Protein AF-A0A662FL77-F1 (afdb_monomer_lite)

Structure (mmCIF, N/CA/C/O backbone):
data_AF-A0A662FL77-F1
#
_entry.id   AF-A0A662FL77-F1
#
loop_
_atom_site.group_PDB
_atom_site.id
_atom_site.type_symbol
_atom_site.label_atom_id
_atom_site.label_alt_id
_atom_site.label_comp_id
_atom_site.label_asym_id
_atom_site.label_entity_id
_atom_site.label_seq_id
_atom_site.pdbx_PDB_ins_code
_atom_site.Cartn_x
_atom_site.Cartn_y
_atom_site.Cartn_z
_atom_site.occupancy
_atom_site.B_iso_or_equiv
_atom_site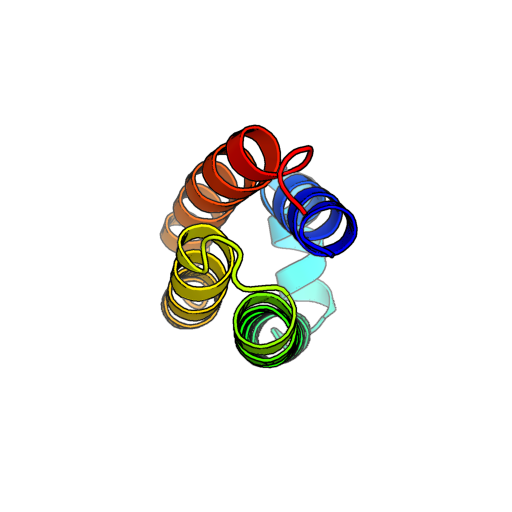.auth_seq_id
_atom_site.auth_comp_id
_atom_site.auth_asym_id
_atom_site.auth_atom_id
_atom_site.pdbx_PDB_model_num
ATOM 1 N N . MET A 1 1 ? -4.023 3.984 14.809 1.00 68.75 1 MET A N 1
ATOM 2 C CA . MET A 1 1 ? -3.032 3.030 14.234 1.00 68.75 1 MET A CA 1
ATOM 3 C C . MET A 1 1 ? -2.875 3.181 12.721 1.00 68.75 1 MET A C 1
ATOM 5 O O . MET A 1 1 ? -1.804 2.895 12.194 1.00 68.75 1 MET A O 1
ATOM 9 N N . LYS A 1 2 ? -3.892 3.702 12.025 1.00 77.62 2 LYS A N 1
ATOM 10 C CA . LYS A 1 2 ? -3.856 4.041 10.599 1.00 77.62 2 LYS A CA 1
ATOM 11 C C . LYS A 1 2 ? -2.680 4.921 10.186 1.00 77.62 2 LYS A C 1
ATOM 13 O O . LYS A 1 2 ? -2.290 4.830 9.037 1.00 77.62 2 LYS A O 1
ATOM 18 N N . LEU A 1 3 ? -2.078 5.699 11.095 1.00 84.12 3 LEU A N 1
ATOM 19 C CA . LEU A 1 3 ? -0.882 6.499 10.793 1.00 84.12 3 LEU A CA 1
ATOM 20 C C . LEU A 1 3 ? 0.287 5.647 10.293 1.00 84.12 3 LEU A C 1
ATOM 22 O O . LEU A 1 3 ? 0.864 5.948 9.258 1.00 84.12 3 LEU A O 1
ATOM 26 N N . GLY A 1 4 ? 0.627 4.582 11.026 1.00 84.62 4 GLY A N 1
ATOM 27 C CA . GLY A 1 4 ? 1.766 3.731 10.676 1.00 84.62 4 GLY A CA 1
ATOM 28 C C . GLY A 1 4 ? 1.540 3.018 9.346 1.00 84.62 4 GLY A C 1
ATOM 29 O O . GLY A 1 4 ? 2.430 2.991 8.503 1.00 84.62 4 GLY A O 1
ATOM 30 N N . ALA A 1 5 ? 0.316 2.529 9.131 1.00 87.19 5 ALA A N 1
ATOM 31 C CA . ALA A 1 5 ? -0.092 1.945 7.860 1.00 87.19 5 ALA A CA 1
ATOM 32 C C . ALA A 1 5 ? -0.062 2.970 6.712 1.00 87.19 5 ALA A C 1
ATOM 34 O O . ALA A 1 5 ? 0.496 2.683 5.663 1.00 87.19 5 ALA A O 1
ATOM 35 N N . ALA A 1 6 ? -0.591 4.180 6.922 1.00 87.38 6 ALA A N 1
ATOM 36 C CA . ALA A 1 6 ? -0.608 5.240 5.91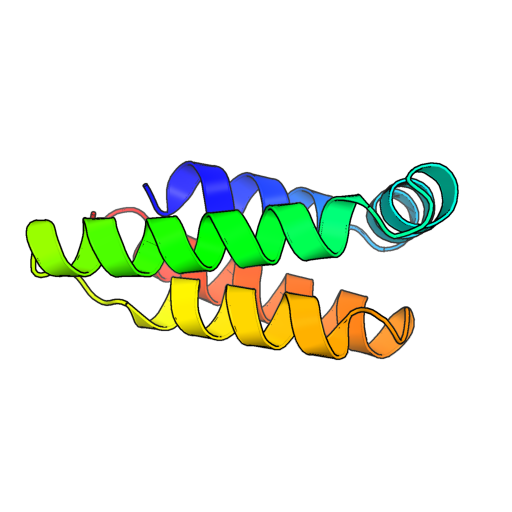6 1.00 87.38 6 ALA A CA 1
ATOM 37 C C . ALA A 1 6 ? 0.808 5.644 5.493 1.00 87.38 6 ALA A C 1
ATOM 39 O O . ALA A 1 6 ? 1.067 5.806 4.304 1.00 87.38 6 ALA A O 1
ATOM 40 N N . ILE A 1 7 ? 1.730 5.782 6.451 1.00 90.00 7 ILE A N 1
ATOM 41 C CA . ILE A 1 7 ? 3.132 6.108 6.172 1.00 90.00 7 ILE A CA 1
ATOM 42 C C . ILE A 1 7 ? 3.783 4.997 5.341 1.00 90.00 7 ILE A C 1
ATOM 44 O O . ILE A 1 7 ? 4.391 5.302 4.319 1.00 90.00 7 ILE A O 1
ATOM 48 N N . LEU A 1 8 ? 3.627 3.730 5.742 1.00 89.62 8 LEU A N 1
ATOM 49 C CA . LEU A 1 8 ? 4.195 2.590 5.016 1.00 89.62 8 LEU A CA 1
ATOM 50 C C . LEU A 1 8 ? 3.678 2.527 3.571 1.00 89.62 8 LEU A C 1
ATOM 52 O O . LEU A 1 8 ? 4.471 2.485 2.635 1.00 89.62 8 LEU A O 1
ATOM 56 N N . GLU A 1 9 ? 2.362 2.610 3.395 1.00 89.44 9 GLU A N 1
ATOM 57 C CA . GLU A 1 9 ? 1.701 2.593 2.084 1.00 89.44 9 GLU A CA 1
ATOM 58 C C . GLU A 1 9 ? 2.128 3.786 1.224 1.00 89.44 9 GLU A C 1
ATOM 60 O O . GLU A 1 9 ? 2.327 3.647 0.024 1.00 89.44 9 GLU A O 1
ATOM 65 N N . THR A 1 10 ? 2.355 4.958 1.827 1.00 91.00 10 THR A N 1
ATOM 66 C CA . THR A 1 10 ? 2.861 6.137 1.102 1.00 91.00 10 THR A CA 1
ATOM 67 C C . THR A 1 10 ? 4.292 5.926 0.609 1.00 91.00 10 THR A C 1
ATOM 69 O O . THR A 1 10 ? 4.621 6.345 -0.497 1.00 91.00 10 THR A O 1
ATOM 72 N N . ILE A 1 11 ? 5.144 5.261 1.396 1.00 92.19 11 ILE A N 1
ATOM 73 C CA . ILE A 1 11 ? 6.512 4.921 0.982 1.00 92.19 11 ILE A CA 1
ATOM 74 C C . ILE A 1 11 ? 6.478 3.938 -0.197 1.00 92.19 11 ILE A C 1
ATOM 76 O O . ILE A 1 11 ? 7.213 4.123 -1.168 1.00 92.19 11 ILE A O 1
ATOM 80 N N . LEU A 1 12 ? 5.595 2.935 -0.144 1.00 88.06 12 LEU A N 1
ATOM 81 C CA . LEU A 1 12 ? 5.414 1.945 -1.213 1.00 88.06 12 LEU A CA 1
ATOM 82 C C . LEU A 1 12 ? 4.704 2.513 -2.453 1.00 88.06 12 LEU A C 1
ATOM 84 O O . LEU A 1 12 ? 4.924 2.039 -3.565 1.00 88.06 12 LEU A O 1
ATOM 88 N N . ALA A 1 13 ? 3.921 3.579 -2.288 1.00 90.44 13 ALA A N 1
ATOM 89 C CA . ALA A 1 13 ? 3.275 4.315 -3.370 1.00 90.44 13 ALA A CA 1
ATOM 90 C C . ALA A 1 13 ? 4.240 5.200 -4.184 1.00 90.44 13 ALA A C 1
ATOM 92 O O . ALA A 1 13 ? 3.869 5.691 -5.253 1.00 90.44 13 ALA A O 1
ATOM 93 N N . ILE A 1 14 ? 5.477 5.423 -3.730 1.00 91.44 14 ILE A N 1
ATOM 94 C CA . ILE A 1 14 ? 6.486 6.131 -4.528 1.00 91.44 14 ILE A CA 1
ATOM 95 C C . ILE A 1 14 ? 6.991 5.163 -5.608 1.00 91.44 14 ILE A C 1
ATOM 97 O O . ILE A 1 14 ? 7.549 4.131 -5.260 1.00 91.44 14 ILE A O 1
ATOM 101 N N . PRO A 1 15 ? 6.861 5.465 -6.911 1.00 83.19 15 PRO A N 1
ATOM 102 C CA . PRO A 1 15 ? 7.022 4.468 -7.973 1.00 83.19 15 PRO A CA 1
ATOM 103 C C . PRO A 1 15 ? 8.391 3.776 -7.973 1.00 83.19 15 PRO A C 1
ATOM 105 O O . PRO A 1 15 ? 8.473 2.555 -7.873 1.00 83.19 15 PRO A O 1
ATOM 108 N N . ILE A 1 16 ? 9.479 4.547 -8.047 1.00 88.75 16 ILE A N 1
ATOM 109 C CA . ILE A 1 16 ? 10.838 3.985 -8.099 1.00 88.75 16 ILE A CA 1
ATOM 110 C C . ILE A 1 16 ? 11.216 3.374 -6.746 1.00 88.75 16 ILE A C 1
ATOM 112 O O . ILE A 1 16 ? 11.743 2.266 -6.688 1.00 88.75 16 ILE A O 1
ATOM 116 N N . LEU A 1 17 ? 10.914 4.074 -5.652 1.00 90.12 17 LEU A N 1
ATOM 117 C CA . LEU A 1 17 ? 11.297 3.648 -4.309 1.00 90.12 17 LEU A CA 1
ATOM 118 C C . LEU A 1 17 ? 10.543 2.384 -3.873 1.00 90.12 17 LEU A C 1
ATOM 120 O O . LEU A 1 17 ? 11.165 1.436 -3.410 1.00 90.12 17 LEU A O 1
ATOM 124 N N . GLY A 1 18 ? 9.227 2.343 -4.065 1.00 87.38 18 GLY A N 1
ATOM 125 C CA . GLY A 1 18 ? 8.376 1.196 -3.766 1.00 87.38 18 GLY A CA 1
ATOM 126 C C . GLY A 1 18 ? 8.764 -0.028 -4.586 1.00 87.38 18 GLY A C 1
ATOM 127 O O . GLY A 1 18 ? 8.961 -1.100 -4.021 1.00 87.38 18 GLY A O 1
ATOM 128 N N . ALA A 1 19 ? 8.990 0.135 -5.895 1.00 87.31 19 ALA A N 1
ATOM 129 C CA . ALA A 1 19 ? 9.469 -0.958 -6.738 1.00 87.31 19 ALA A CA 1
ATOM 130 C C . ALA A 1 19 ? 10.826 -1.500 -6.262 1.00 87.31 19 ALA A C 1
ATOM 132 O O . ALA A 1 19 ? 10.988 -2.713 -6.134 1.00 87.31 19 ALA A O 1
ATOM 133 N N . MET A 1 20 ? 11.784 -0.620 -5.942 1.00 90.62 20 MET A N 1
ATOM 134 C CA . MET A 1 20 ? 13.075 -1.029 -5.380 1.00 90.62 20 MET A CA 1
ATOM 135 C C . MET A 1 20 ? 12.888 -1.794 -4.068 1.00 90.62 20 MET A C 1
ATOM 137 O O . MET A 1 20 ? 13.437 -2.879 -3.914 1.00 90.62 20 MET A O 1
ATOM 141 N N . ILE A 1 21 ? 12.084 -1.274 -3.141 1.00 91.38 21 ILE A N 1
ATOM 142 C CA . ILE A 1 21 ? 11.841 -1.913 -1.847 1.00 91.38 21 ILE A CA 1
ATOM 143 C C . ILE A 1 21 ? 11.252 -3.318 -2.028 1.00 91.38 21 ILE A C 1
ATOM 145 O O . ILE A 1 21 ? 11.747 -4.259 -1.410 1.00 91.38 21 ILE A O 1
ATOM 149 N N . ILE A 1 22 ? 10.240 -3.496 -2.882 1.00 88.94 22 ILE A N 1
ATOM 150 C CA . ILE A 1 22 ? 9.616 -4.809 -3.114 1.00 88.94 22 ILE A CA 1
ATOM 151 C C . ILE A 1 22 ? 10.595 -5.791 -3.773 1.00 88.94 22 ILE A C 1
ATOM 153 O O . ILE A 1 22 ? 10.690 -6.938 -3.336 1.00 88.94 22 ILE A O 1
ATOM 157 N N . LEU A 1 23 ? 11.369 -5.344 -4.767 1.00 88.75 23 LEU A N 1
ATOM 158 C CA . LEU A 1 23 ? 12.346 -6.191 -5.459 1.00 88.75 23 LEU A CA 1
ATOM 159 C C . LEU A 1 23 ? 13.509 -6.601 -4.544 1.00 88.75 23 LEU A C 1
ATOM 161 O O . LEU A 1 23 ? 13.835 -7.783 -4.462 1.00 88.75 23 LEU A O 1
ATOM 165 N N . PHE A 1 24 ? 14.110 -5.654 -3.818 1.00 91.88 24 PHE A N 1
ATOM 166 C CA . PHE A 1 24 ? 15.238 -5.931 -2.919 1.00 91.88 24 PHE A CA 1
ATOM 167 C C . PHE A 1 24 ? 14.826 -6.669 -1.644 1.00 91.88 24 PHE A C 1
ATOM 169 O O . PHE A 1 24 ? 15.651 -7.350 -1.040 1.00 91.88 24 PHE A O 1
ATOM 176 N N . SER A 1 25 ? 13.558 -6.572 -1.241 1.00 89.38 25 SER A N 1
ATOM 177 C CA . SER A 1 25 ? 13.005 -7.394 -0.163 1.00 89.38 25 SER A CA 1
ATOM 178 C C . SER A 1 25 ? 12.519 -8.764 -0.638 1.00 89.38 25 SER A C 1
ATOM 180 O O . SER A 1 25 ? 11.972 -9.502 0.171 1.00 89.38 25 SER A O 1
ATOM 182 N N . PHE A 1 26 ? 12.696 -9.141 -1.910 1.00 89.12 26 PHE A N 1
ATOM 183 C CA . PHE A 1 26 ? 12.192 -10.409 -2.457 1.00 89.12 26 PHE A CA 1
ATOM 184 C C . PHE A 1 26 ? 10.701 -10.636 -2.147 1.00 89.12 26 PHE A C 1
ATOM 186 O O . PHE A 1 26 ? 10.301 -11.731 -1.755 1.00 89.12 26 PHE A O 1
ATOM 193 N N . TRP A 1 27 ? 9.878 -9.589 -2.282 1.00 86.12 27 TRP A N 1
ATOM 194 C CA . TRP A 1 27 ? 8.447 -9.598 -1.951 1.00 86.12 27 TRP A CA 1
ATOM 195 C C . TRP A 1 27 ? 8.103 -9.917 -0.482 1.00 86.12 27 TRP A C 1
ATOM 197 O O . TRP A 1 27 ? 6.918 -9.959 -0.155 1.00 86.12 27 TRP A O 1
ATOM 207 N N . LEU A 1 28 ? 9.074 -10.063 0.438 1.00 88.88 28 LEU A N 1
ATOM 208 C CA . LEU A 1 28 ? 8.803 -10.308 1.869 1.00 88.88 28 LEU A CA 1
ATOM 209 C C . LEU A 1 28 ? 8.019 -9.177 2.531 1.00 88.88 28 LEU A C 1
ATOM 211 O O . LEU A 1 28 ? 7.350 -9.405 3.537 1.00 88.88 28 LEU A O 1
ATOM 215 N N . LEU A 1 29 ? 8.091 -7.961 1.993 1.00 89.12 29 LEU A N 1
ATOM 216 C CA . LEU A 1 29 ? 7.384 -6.832 2.579 1.00 89.12 29 LEU A CA 1
ATOM 217 C C . LEU A 1 29 ? 5.860 -6.898 2.354 1.00 89.12 29 LEU A C 1
ATOM 219 O O . LEU A 1 29 ? 5.109 -6.395 3.187 1.00 89.12 29 LEU A O 1
ATOM 223 N N . LEU A 1 30 ? 5.390 -7.589 1.305 1.00 90.50 30 LEU A N 1
ATOM 224 C CA . LEU A 1 30 ? 3.956 -7.776 1.038 1.00 90.50 30 LEU A CA 1
ATOM 225 C C . LEU A 1 30 ? 3.225 -8.544 2.157 1.00 90.50 30 LEU A C 1
ATOM 227 O O . LEU A 1 30 ? 2.233 -8.034 2.678 1.00 90.50 30 LEU A O 1
ATOM 231 N N . PRO A 1 31 ? 3.682 -9.734 2.603 1.00 91.19 31 PRO A N 1
ATOM 232 C CA . PRO A 1 31 ? 3.036 -10.425 3.716 1.00 91.19 31 PRO A CA 1
ATOM 233 C C . PRO A 1 31 ? 3.124 -9.649 5.040 1.00 91.19 31 PRO A C 1
ATOM 235 O O . PRO A 1 31 ? 2.229 -9.788 5.876 1.00 91.19 31 PRO A O 1
ATOM 238 N N . VAL A 1 32 ? 4.140 -8.798 5.233 1.00 91.19 32 VAL A N 1
ATOM 239 C CA . VAL A 1 32 ? 4.237 -7.915 6.413 1.00 91.19 32 VAL A CA 1
ATOM 240 C C . VAL A 1 32 ? 3.132 -6.858 6.401 1.00 91.19 32 VAL A C 1
ATOM 242 O O . VAL A 1 32 ? 2.489 -6.621 7.425 1.00 91.19 32 VAL A O 1
ATOM 245 N N . GLU A 1 33 ? 2.862 -6.250 5.250 1.00 90.75 33 GLU A N 1
ATOM 246 C CA . GLU A 1 33 ? 1.787 -5.272 5.109 1.00 90.75 33 GLU A CA 1
ATOM 247 C C . GLU A 1 33 ? 0.396 -5.909 5.266 1.00 90.75 33 GLU A C 1
ATOM 249 O O . GLU A 1 33 ? -0.465 -5.351 5.952 1.00 90.75 33 GLU A O 1
ATOM 254 N N . ILE A 1 34 ? 0.192 -7.124 4.747 1.00 92.81 34 ILE A N 1
ATOM 255 C CA . ILE A 1 34 ? -1.037 -7.897 4.986 1.00 92.81 34 ILE A CA 1
ATOM 256 C C . ILE A 1 34 ? -1.225 -8.152 6.490 1.00 92.81 34 ILE A C 1
ATOM 258 O O . ILE A 1 34 ? -2.321 -7.957 7.024 1.00 92.81 34 ILE A O 1
ATOM 262 N N . ALA A 1 35 ? -0.160 -8.541 7.200 1.00 93.19 35 ALA A N 1
ATOM 263 C CA . ALA A 1 35 ? -0.207 -8.743 8.647 1.00 93.19 35 ALA A CA 1
ATOM 264 C C . ALA A 1 35 ? -0.561 -7.446 9.398 1.00 93.19 35 ALA A C 1
ATOM 266 O O . ALA A 1 35 ? -1.408 -7.465 10.297 1.00 93.19 35 ALA A O 1
ATOM 267 N N . LEU A 1 36 ? 0.013 -6.307 8.993 1.00 91.75 36 LEU A N 1
ATOM 268 C CA . LEU A 1 36 ? -0.349 -4.983 9.511 1.00 91.75 36 LEU A CA 1
ATOM 269 C C . LEU A 1 36 ? -1.820 -4.640 9.252 1.00 91.75 36 LEU A C 1
ATOM 271 O O . LEU A 1 36 ? -2.479 -4.109 10.147 1.00 91.75 36 LEU A O 1
ATOM 275 N N . GLY A 1 37 ? -2.366 -4.994 8.087 1.00 91.19 37 GLY A N 1
ATOM 276 C CA . GLY A 1 37 ? -3.791 -4.864 7.7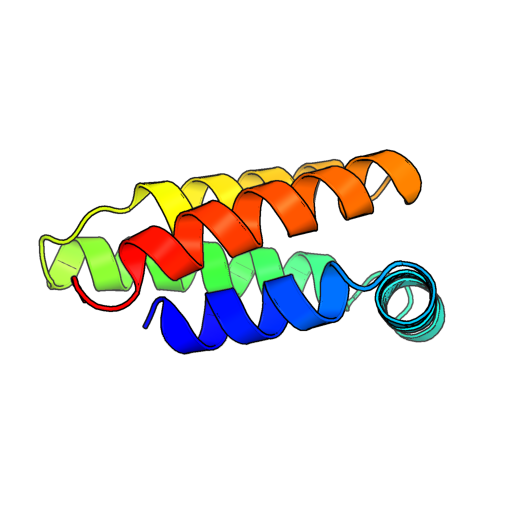87 1.00 91.19 37 GLY A CA 1
ATOM 277 C C . GLY A 1 37 ? -4.670 -5.690 8.734 1.00 91.19 37 GLY A C 1
ATOM 278 O O . GLY A 1 37 ? -5.657 -5.185 9.272 1.00 91.19 37 GLY A O 1
ATOM 279 N N . ILE A 1 38 ? -4.292 -6.935 9.032 1.00 93.56 38 ILE A N 1
ATOM 280 C CA . ILE A 1 38 ? -5.032 -7.797 9.972 1.00 93.56 38 ILE A CA 1
ATOM 281 C C . ILE A 1 38 ? -5.011 -7.210 11.390 1.00 93.56 38 ILE A C 1
ATOM 283 O O . ILE A 1 38 ? -6.064 -7.080 12.025 1.00 93.56 38 ILE A O 1
ATOM 287 N N . ILE A 1 39 ? -3.835 -6.806 11.878 1.00 92.88 39 ILE A N 1
ATOM 288 C CA . ILE A 1 39 ? -3.688 -6.134 13.180 1.00 92.88 39 ILE A CA 1
ATOM 289 C C . ILE A 1 39 ? -4.533 -4.849 13.190 1.00 92.88 39 ILE A C 1
ATOM 291 O O . ILE A 1 39 ? -5.293 -4.617 14.136 1.00 92.88 39 ILE A O 1
ATOM 295 N N . GLY A 1 40 ? -4.482 -4.091 12.088 1.00 90.44 40 GLY A N 1
ATOM 296 C CA . GLY A 1 40 ? -5.393 -3.020 11.669 1.00 90.44 40 GLY A CA 1
ATOM 297 C C . GLY A 1 40 ? -6.837 -3.256 12.052 1.00 90.44 40 GLY A C 1
ATOM 298 O O . GLY A 1 40 ? -7.421 -2.563 12.888 1.00 90.44 40 GLY A O 1
ATOM 299 N N . ILE A 1 41 ? -7.406 -4.287 11.443 1.00 91.44 41 ILE A N 1
ATOM 300 C CA . ILE A 1 41 ? -8.800 -4.676 11.612 1.00 91.44 41 ILE A CA 1
ATOM 301 C C . ILE A 1 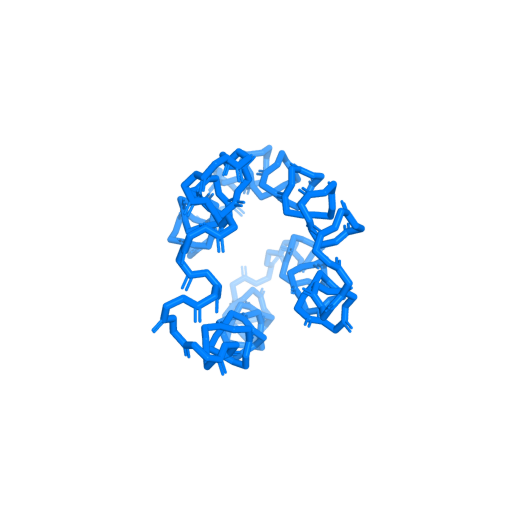41 ? -9.106 -5.034 13.070 1.00 91.44 41 ILE A C 1
ATOM 303 O O . ILE A 1 41 ? -10.164 -4.648 13.580 1.00 91.44 41 ILE A O 1
ATOM 307 N N . ILE A 1 42 ? -8.207 -5.751 13.753 1.00 91.75 42 ILE A N 1
ATOM 308 C CA . ILE A 1 42 ? -8.393 -6.152 15.155 1.00 91.75 42 ILE A CA 1
ATOM 309 C C . ILE A 1 42 ? -8.453 -4.918 16.061 1.00 91.75 42 ILE A C 1
ATOM 311 O O . ILE A 1 42 ? -9.367 -4.805 16.883 1.00 91.75 42 ILE A O 1
ATOM 315 N N . MET A 1 43 ? -7.528 -3.970 15.900 1.00 87.56 43 MET A N 1
ATOM 316 C CA . MET A 1 43 ? -7.508 -2.755 16.717 1.00 87.56 43 MET A CA 1
ATOM 317 C C . MET A 1 43 ? -8.675 -1.826 16.390 1.00 87.56 43 MET A C 1
ATOM 319 O O . MET A 1 43 ? -9.339 -1.364 17.315 1.00 87.56 43 MET A O 1
ATOM 323 N N . SER A 1 44 ? -9.029 -1.643 15.114 1.00 87.12 44 SER A N 1
ATOM 324 C CA . SER A 1 44 ? -10.235 -0.894 14.738 1.00 87.12 44 SER A CA 1
ATOM 325 C C . SER A 1 44 ? -11.515 -1.539 15.280 1.00 87.12 44 SER A C 1
ATOM 327 O O . SER A 1 44 ? -12.444 -0.833 15.666 1.00 87.12 44 SER A O 1
ATOM 329 N N . LYS A 1 45 ? -11.583 -2.878 15.375 1.00 87.88 45 LYS A N 1
ATOM 330 C CA . LYS A 1 45 ? -12.713 -3.575 16.018 1.00 87.88 45 LYS A CA 1
ATOM 331 C C . LYS A 1 45 ? -12.789 -3.262 17.515 1.00 87.88 45 LYS A C 1
ATOM 333 O O . LYS A 1 45 ? -13.890 -3.038 18.008 1.00 87.88 45 LYS A O 1
ATOM 338 N N . LYS A 1 46 ? -11.651 -3.223 18.217 1.00 87.19 46 LYS A N 1
ATOM 339 C CA . LYS A 1 46 ? -11.587 -2.852 19.643 1.00 87.19 46 LYS A CA 1
ATOM 340 C C . LYS A 1 46 ? -11.947 -1.379 19.873 1.00 87.19 46 LYS A C 1
ATOM 342 O O . LYS A 1 46 ? -12.714 -1.086 20.780 1.00 87.19 46 LYS A O 1
ATOM 347 N N . ALA A 1 47 ? -11.457 -0.482 19.020 1.00 85.25 47 ALA A N 1
ATOM 348 C CA . ALA A 1 47 ? -11.688 0.962 19.105 1.00 85.25 47 ALA A CA 1
ATOM 349 C C . ALA A 1 47 ? -13.036 1.422 18.504 1.00 85.25 47 ALA A C 1
ATOM 351 O O . ALA A 1 47 ? -13.356 2.604 18.551 1.00 85.25 47 ALA A O 1
ATOM 352 N N . LYS A 1 48 ? -13.836 0.505 17.933 1.00 84.06 48 LYS A N 1
ATOM 353 C CA . LYS A 1 48 ? -15.089 0.799 17.204 1.00 84.06 48 LYS A CA 1
ATOM 354 C C . LYS A 1 48 ? -14.912 1.823 16.066 1.00 84.06 48 LYS A C 1
ATOM 356 O O . LYS A 1 48 ? -15.843 2.552 15.733 1.00 84.06 48 LYS A O 1
ATOM 361 N N . THR A 1 49 ? -13.737 1.849 15.435 1.00 83.69 49 THR A N 1
ATOM 362 C CA . THR A 1 49 ? -13.426 2.755 14.321 1.00 83.69 49 THR A CA 1
ATOM 363 C C . THR A 1 49 ? -13.608 2.076 12.963 1.00 83.69 49 THR A C 1
ATOM 365 O O . THR A 1 49 ? -13.761 0.854 12.846 1.00 83.69 49 THR A O 1
ATOM 368 N N . LYS A 1 50 ? -13.620 2.881 11.892 1.00 84.94 50 LYS A N 1
ATOM 369 C CA . LYS A 1 50 ? -13.767 2.383 10.516 1.00 84.94 50 LYS A CA 1
ATOM 370 C C . LYS A 1 50 ? -12.590 1.479 10.138 1.00 84.94 50 LYS A C 1
ATOM 372 O O . LYS A 1 50 ? -11.441 1.896 10.258 1.00 84.94 50 LYS A O 1
ATOM 377 N N . LYS A 1 51 ? -12.895 0.291 9.609 1.00 85.75 51 LYS A N 1
ATOM 378 C CA . LYS A 1 51 ? -11.923 -0.745 9.203 1.00 85.75 51 LYS A CA 1
ATOM 379 C C . LYS A 1 51 ? -11.519 -0.664 7.726 1.00 85.75 51 LYS A C 1
ATOM 381 O O . LYS A 1 51 ? -10.637 -1.398 7.301 1.00 85.75 51 LYS A O 1
ATOM 386 N N . THR A 1 52 ? -12.168 0.208 6.949 1.00 86.88 52 THR A N 1
ATOM 387 C CA . THR A 1 52 ? -12.074 0.264 5.480 1.00 86.88 52 THR A CA 1
ATOM 388 C C . THR A 1 52 ? -10.637 0.362 4.973 1.00 86.88 52 THR A C 1
ATOM 390 O O . THR A 1 52 ? -10.268 -0.400 4.090 1.00 86.88 52 THR A O 1
ATOM 393 N N . GLY A 1 53 ? -9.809 1.229 5.566 1.00 86.69 53 GLY A N 1
ATOM 394 C CA . GLY A 1 53 ? -8.413 1.377 5.140 1.00 86.69 53 GLY A CA 1
ATOM 395 C C . GLY A 1 53 ? -7.586 0.103 5.328 1.00 86.69 53 GLY A C 1
ATOM 396 O O . GLY A 1 53 ? -6.858 -0.292 4.430 1.00 86.69 53 GLY A O 1
ATOM 397 N N . HIS A 1 54 ? -7.770 -0.603 6.445 1.00 91.19 54 HIS A N 1
ATOM 398 C CA . HIS A 1 54 ? -7.055 -1.855 6.708 1.00 91.19 54 HIS A CA 1
ATOM 399 C C . HIS A 1 54 ? -7.544 -3.028 5.846 1.00 91.19 54 HIS A C 1
ATOM 401 O O . HIS A 1 54 ? -6.784 -3.950 5.575 1.00 91.19 54 HIS A O 1
ATOM 407 N N . ILE A 1 55 ? -8.799 -2.997 5.390 1.00 91.69 55 ILE A N 1
ATOM 408 C CA . ILE A 1 55 ? -9.311 -3.971 4.416 1.00 91.69 55 ILE A CA 1
ATOM 409 C C . ILE A 1 55 ? -8.658 -3.735 3.050 1.00 91.69 55 ILE A C 1
ATOM 411 O O . ILE A 1 55 ? -8.195 -4.687 2.431 1.00 91.69 55 ILE A O 1
ATOM 415 N N . PHE A 1 56 ? -8.577 -2.475 2.609 1.00 92.44 56 PHE A N 1
ATOM 416 C CA . PHE A 1 56 ? -7.881 -2.113 1.371 1.00 92.44 56 PHE A CA 1
ATOM 417 C C . PHE A 1 56 ? -6.406 -2.509 1.408 1.00 92.44 56 PHE A C 1
ATOM 419 O O . PHE A 1 56 ? -5.930 -3.097 0.453 1.00 92.44 56 PHE A O 1
ATOM 426 N N . GLN A 1 57 ? -5.733 -2.302 2.536 1.00 91.75 57 GLN A N 1
ATOM 427 C CA . GLN A 1 57 ? -4.352 -2.731 2.765 1.00 91.75 57 GLN A CA 1
ATOM 428 C C . GLN A 1 57 ? -4.142 -4.243 2.568 1.00 91.75 57 GLN A C 1
ATOM 430 O O . GLN A 1 57 ? -3.195 -4.659 1.909 1.00 91.75 57 GLN A O 1
ATOM 435 N N . ILE A 1 58 ? -5.067 -5.088 3.041 1.00 94.25 58 ILE A N 1
ATOM 436 C CA . ILE A 1 58 ? -5.001 -6.537 2.776 1.00 94.25 58 ILE A CA 1
ATOM 437 C C . ILE A 1 58 ? -5.181 -6.831 1.279 1.00 94.25 58 ILE A C 1
ATOM 439 O O . ILE A 1 58 ? -4.448 -7.643 0.720 1.00 94.25 58 ILE A O 1
ATOM 443 N N . ILE A 1 59 ? -6.139 -6.169 0.622 1.00 94.38 59 ILE A N 1
ATOM 444 C CA . ILE A 1 59 ? -6.394 -6.352 -0.816 1.00 94.38 59 ILE A CA 1
ATOM 445 C C . ILE A 1 59 ? -5.175 -5.913 -1.639 1.00 94.38 59 ILE A C 1
ATOM 447 O O . ILE A 1 59 ? -4.772 -6.622 -2.560 1.00 94.38 59 ILE A O 1
ATOM 451 N N . THR A 1 60 ? -4.566 -4.783 -1.287 1.00 93.38 60 THR A N 1
ATOM 452 C CA . THR A 1 60 ? -3.348 -4.255 -1.905 1.00 93.38 60 THR A CA 1
ATOM 453 C C . THR A 1 60 ? -2.211 -5.252 -1.796 1.00 93.38 60 THR A C 1
ATOM 455 O O . THR A 1 60 ? -1.679 -5.639 -2.831 1.00 93.38 60 THR A O 1
ATOM 458 N N . GLY A 1 61 ? -1.928 -5.786 -0.605 1.00 91.44 61 GLY A N 1
ATOM 459 C CA . GLY A 1 61 ? -0.900 -6.814 -0.439 1.00 91.44 61 GLY A CA 1
ATOM 460 C C . GLY A 1 61 ? -1.152 -8.090 -1.261 1.00 91.44 61 GLY A C 1
ATOM 461 O O . GLY A 1 61 ? -0.206 -8.715 -1.741 1.00 91.44 61 GLY A O 1
ATOM 462 N N . CYS A 1 62 ? -2.415 -8.471 -1.494 1.00 92.31 62 CYS A N 1
ATOM 463 C CA . CYS A 1 62 ? -2.761 -9.598 -2.371 1.00 92.31 62 CYS A CA 1
ATOM 464 C C . CYS A 1 62 ? -2.589 -9.290 -3.870 1.00 92.31 62 CYS A C 1
ATOM 466 O O . CYS A 1 62 ? -2.284 -10.198 -4.639 1.00 92.31 62 CYS A O 1
ATOM 468 N N . LEU A 1 63 ? -2.784 -8.039 -4.300 1.00 91.12 63 LEU A N 1
ATOM 469 C CA . LEU A 1 63 ? -2.664 -7.622 -5.706 1.00 91.12 63 LEU A CA 1
ATOM 470 C C . LEU A 1 63 ? -1.259 -7.120 -6.072 1.00 91.12 63 LEU A C 1
ATOM 472 O O . LEU A 1 63 ? -0.888 -7.123 -7.248 1.00 91.12 63 LEU A O 1
ATOM 476 N N . ALA A 1 64 ? -0.455 -6.733 -5.081 1.00 89.62 64 ALA A N 1
ATOM 477 C CA . ALA A 1 64 ? 0.854 -6.114 -5.267 1.00 89.62 64 ALA A CA 1
ATOM 478 C C . ALA A 1 64 ? 1.971 -7.060 -5.729 1.00 89.62 64 ALA A C 1
ATOM 480 O O . ALA A 1 64 ? 3.105 -6.639 -5.948 1.00 89.62 64 ALA A O 1
ATOM 481 N N . TRP A 1 65 ? 1.637 -8.324 -5.988 1.00 86.00 65 TRP A N 1
ATOM 482 C CA . TRP A 1 65 ? 2.499 -9.257 -6.713 1.00 86.00 65 TRP A CA 1
ATOM 483 C C . TRP A 1 65 ? 2.761 -8.807 -8.153 1.00 86.00 65 TRP A C 1
ATOM 485 O O . TRP A 1 65 ? 3.822 -9.095 -8.704 1.00 86.00 65 TRP A O 1
ATOM 495 N N . ILE A 1 66 ? 1.818 -8.073 -8.753 1.00 89.88 66 ILE A N 1
ATOM 496 C CA . ILE A 1 66 ? 1.971 -7.456 -10.071 1.00 89.88 66 ILE A CA 1
ATOM 497 C C . ILE A 1 66 ? 2.476 -6.019 -9.856 1.00 89.88 66 ILE A C 1
ATOM 499 O O . ILE A 1 66 ? 1.696 -5.196 -9.378 1.00 89.88 66 ILE A O 1
ATOM 503 N N . PRO A 1 67 ? 3.720 -5.659 -10.233 1.00 83.19 67 PRO A N 1
ATOM 504 C CA . PRO A 1 67 ? 4.348 -4.405 -9.794 1.00 83.19 67 PRO A CA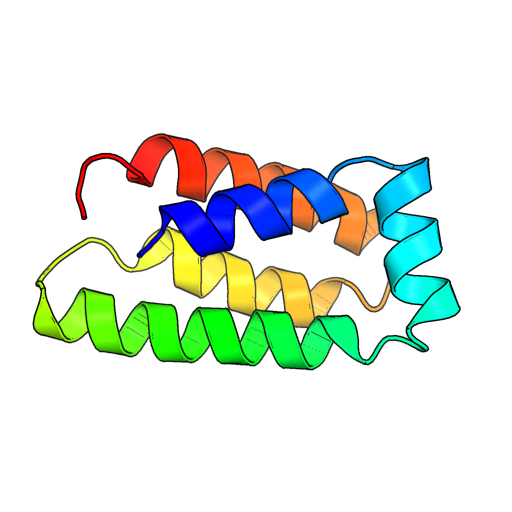 1
ATOM 505 C C . PRO A 1 67 ? 3.542 -3.135 -10.104 1.00 83.19 67 PRO A C 1
ATOM 507 O O . PRO A 1 67 ? 3.357 -2.286 -9.238 1.00 83.19 67 PRO A O 1
ATOM 510 N N . ILE A 1 68 ? 3.014 -3.016 -11.327 1.00 88.00 68 ILE A N 1
ATOM 511 C CA . ILE A 1 68 ? 2.254 -1.829 -11.756 1.00 88.00 68 ILE A CA 1
ATOM 512 C C . ILE A 1 68 ? 0.896 -1.755 -11.047 1.00 88.00 68 ILE A C 1
ATOM 514 O O . ILE A 1 68 ? 0.488 -0.687 -10.595 1.00 88.00 68 ILE A O 1
ATOM 518 N N . VAL A 1 69 ? 0.198 -2.887 -10.927 1.00 91.75 69 VAL A N 1
ATOM 519 C CA . VAL A 1 69 ? -1.110 -2.949 -10.255 1.00 91.75 69 VAL A CA 1
ATOM 520 C C . VAL A 1 69 ? -0.945 -2.689 -8.760 1.00 91.75 69 VAL A C 1
ATOM 522 O O . VAL A 1 69 ? -1.700 -1.907 -8.191 1.00 91.75 69 VAL A O 1
ATOM 525 N N . GLY A 1 70 ? 0.077 -3.284 -8.143 1.00 89.81 70 GLY A N 1
ATOM 526 C CA . GLY A 1 70 ? 0.447 -3.058 -6.751 1.00 89.81 70 GLY A CA 1
ATOM 527 C C . GLY A 1 70 ? 0.704 -1.599 -6.452 1.00 89.81 70 GLY A C 1
ATOM 528 O O . GLY A 1 70 ? 0.109 -1.047 -5.537 1.00 89.81 70 GLY A O 1
ATOM 529 N N . TRP A 1 71 ? 1.522 -0.948 -7.275 1.00 91.31 71 TRP A N 1
ATOM 530 C CA . TRP A 1 71 ? 1.817 0.471 -7.125 1.00 91.31 71 TRP A CA 1
ATOM 531 C C . TRP A 1 71 ? 0.552 1.347 -7.132 1.00 91.31 71 TRP A C 1
ATOM 533 O O . TRP A 1 71 ? 0.371 2.182 -6.245 1.00 91.31 71 TRP A O 1
ATOM 543 N N . ILE A 1 72 ? -0.367 1.115 -8.077 1.00 93.44 72 ILE A N 1
ATOM 544 C CA . ILE A 1 72 ? -1.651 1.833 -8.130 1.00 93.44 72 ILE A CA 1
ATOM 545 C C . ILE A 1 72 ? -2.477 1.564 -6.862 1.00 93.44 72 ILE A C 1
ATOM 547 O O . ILE A 1 72 ? -3.052 2.487 -6.282 1.00 93.44 72 ILE A O 1
ATOM 551 N N . MET A 1 73 ? -2.518 0.312 -6.406 1.00 94.06 73 MET A N 1
ATOM 552 C CA . MET A 1 73 ? -3.250 -0.082 -5.202 1.00 94.06 73 MET A CA 1
ATOM 553 C C . MET A 1 73 ? -2.673 0.546 -3.923 1.00 94.06 73 MET A C 1
ATOM 555 O O . MET A 1 73 ? -3.452 1.007 -3.083 1.00 94.06 73 MET A O 1
ATOM 559 N N . HIS A 1 74 ? -1.346 0.653 -3.798 1.00 93.00 74 HIS A N 1
ATOM 560 C CA . HIS A 1 74 ? -0.686 1.350 -2.688 1.00 93.00 74 HIS A CA 1
ATOM 561 C C . HIS A 1 74 ? -1.034 2.841 -2.668 1.00 93.00 74 HIS A C 1
ATOM 563 O O . HIS A 1 74 ? -1.331 3.387 -1.608 1.00 93.00 74 HIS A O 1
ATOM 569 N N . ILE A 1 75 ? -1.104 3.504 -3.831 1.00 92.94 75 ILE A N 1
ATOM 570 C CA . ILE A 1 75 ? -1.553 4.906 -3.909 1.00 92.94 75 ILE A CA 1
ATOM 571 C C . ILE A 1 75 ? -2.984 5.043 -3.378 1.00 92.94 75 ILE A C 1
ATOM 573 O O . ILE A 1 75 ? -3.252 5.876 -2.509 1.00 92.94 75 ILE A O 1
ATOM 577 N N . ILE A 1 76 ? -3.911 4.224 -3.885 1.00 93.12 76 ILE A N 1
ATOM 578 C CA . ILE A 1 76 ? -5.327 4.275 -3.492 1.00 93.12 76 ILE A CA 1
ATOM 579 C C . ILE A 1 76 ? -5.467 4.023 -1.986 1.00 93.12 76 ILE A C 1
ATOM 581 O O . ILE A 1 76 ? -6.176 4.747 -1.283 1.00 93.12 76 ILE A O 1
ATOM 585 N N . THR A 1 77 ? -4.757 3.021 -1.475 1.00 93.00 77 THR A N 1
ATOM 586 C CA . THR A 1 77 ? -4.809 2.619 -0.067 1.00 93.00 77 THR A CA 1
ATOM 587 C C . THR A 1 77 ? -4.205 3.674 0.851 1.00 93.00 77 THR A C 1
ATOM 589 O O . THR A 1 77 ? -4.825 4.016 1.862 1.00 93.00 77 THR A O 1
ATOM 592 N N . ALA A 1 78 ? -3.065 4.262 0.474 1.00 92.62 78 ALA A N 1
ATOM 593 C CA . ALA A 1 78 ? -2.454 5.376 1.191 1.00 92.62 78 ALA A CA 1
ATOM 594 C C . ALA A 1 78 ? -3.438 6.546 1.327 1.00 92.62 78 ALA A C 1
ATOM 596 O O . ALA A 1 78 ? -3.650 7.044 2.433 1.00 92.62 78 ALA A O 1
ATOM 597 N N . VAL A 1 79 ? -4.110 6.941 0.238 1.00 91.81 79 VAL A N 1
ATOM 598 C CA . VAL A 1 79 ? -5.108 8.025 0.259 1.00 91.81 79 VAL A CA 1
ATOM 599 C C . VAL A 1 79 ? -6.265 7.701 1.212 1.00 91.81 79 VAL A C 1
ATOM 601 O O . VAL A 1 79 ? -6.629 8.533 2.047 1.00 91.81 79 VAL A O 1
ATOM 604 N N . ILE A 1 80 ? -6.821 6.487 1.146 1.00 90.25 80 ILE A N 1
ATOM 605 C CA . ILE A 1 80 ? -7.926 6.058 2.021 1.00 90.25 80 ILE A CA 1
ATOM 606 C C . ILE A 1 80 ? -7.506 6.083 3.499 1.00 90.25 80 ILE A C 1
ATOM 608 O O . ILE A 1 80 ? -8.270 6.538 4.359 1.00 90.25 80 ILE A O 1
ATOM 612 N N . LEU A 1 81 ? -6.303 5.599 3.815 1.00 88.62 81 LEU A N 1
ATOM 613 C CA . LEU A 1 81 ? -5.777 5.576 5.179 1.00 88.62 81 LEU A CA 1
ATOM 614 C C . LEU A 1 81 ? -5.493 6.986 5.711 1.00 88.62 81 LEU A C 1
ATOM 616 O O . LEU A 1 81 ? -5.838 7.260 6.861 1.00 88.62 81 LEU A O 1
ATOM 620 N N . TRP A 1 82 ? -4.954 7.888 4.885 1.00 89.00 82 TRP A N 1
ATOM 621 C CA . TRP A 1 82 ? -4.716 9.288 5.253 1.00 89.00 82 TRP A CA 1
ATOM 622 C C . TRP A 1 82 ? -6.009 10.050 5.539 1.00 89.00 82 TRP A C 1
ATOM 624 O O . TRP A 1 82 ? -6.098 10.738 6.556 1.00 89.00 82 TRP A O 1
ATOM 634 N N . ILE A 1 83 ? -7.051 9.873 4.720 1.00 87.19 83 ILE A N 1
ATOM 635 C CA . ILE A 1 83 ? -8.380 10.456 4.984 1.00 87.19 83 ILE A CA 1
ATOM 636 C C . ILE A 1 83 ? -8.941 9.941 6.318 1.00 87.19 83 ILE A C 1
ATOM 638 O O . ILE A 1 83 ? -9.589 10.666 7.076 1.00 87.19 83 ILE A O 1
ATOM 642 N N . GLY A 1 84 ? -8.691 8.668 6.623 1.00 80.19 84 GLY A N 1
ATOM 643 C CA . GLY A 1 84 ? -9.141 8.018 7.846 1.00 80.19 84 GLY A CA 1
ATOM 644 C C . GLY A 1 84 ? -8.248 8.231 9.071 1.00 80.19 84 GLY A C 1
ATOM 645 O O . GLY A 1 84 ? -8.631 7.753 10.140 1.00 80.19 84 GLY A O 1
ATOM 646 N N . TRP A 1 85 ? -7.097 8.901 8.944 1.00 79.12 85 TRP A N 1
ATOM 647 C CA . TRP A 1 85 ? -6.025 8.857 9.946 1.00 79.12 85 TRP A CA 1
ATOM 64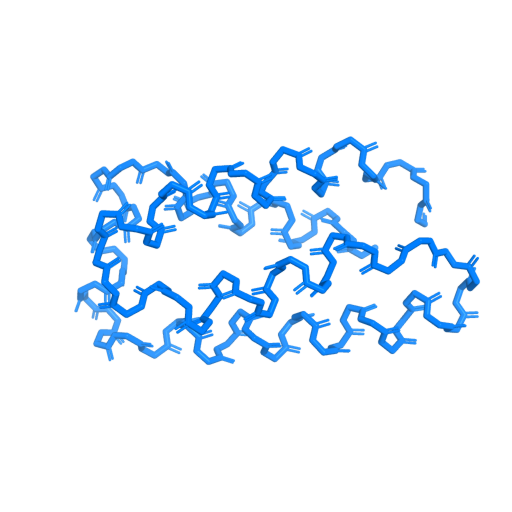8 C C . TRP A 1 85 ? -6.402 9.503 11.286 1.00 79.12 85 TRP A C 1
ATOM 650 O O . TRP A 1 85 ? -6.070 8.959 12.334 1.00 79.12 85 TRP A O 1
ATOM 660 N N . LYS A 1 86 ? -7.124 10.629 11.273 1.00 71.00 86 LYS A N 1
ATOM 661 C CA . LYS A 1 86 ? -7.475 11.376 12.496 1.00 71.00 86 LYS A CA 1
ATOM 662 C C . LYS A 1 86 ? -8.630 10.750 13.299 1.00 71.00 86 LYS A C 1
ATOM 664 O O . LYS A 1 86 ? -8.896 11.175 14.415 1.00 71.00 86 LYS A O 1
ATOM 669 N N . ASN A 1 87 ? -9.321 9.759 12.733 1.00 62.75 87 ASN A N 1
ATOM 670 C CA . ASN A 1 87 ? -10.522 9.137 13.308 1.00 62.75 87 ASN A CA 1
ATOM 671 C C . ASN A 1 87 ? -10.211 7.818 14.042 1.00 62.75 87 ASN A C 1
ATOM 673 O O . ASN A 1 87 ? -10.999 6.869 13.967 1.00 62.75 87 ASN A O 1
ATOM 677 N N . ASP A 1 88 ? -9.036 7.740 14.662 1.00 56.38 88 ASP A N 1
ATOM 678 C CA . ASP A 1 88 ? -8.428 6.536 15.230 1.00 56.38 88 ASP A CA 1
ATOM 679 C C . ASP A 1 88 ? -8.017 6.705 16.686 1.00 56.38 88 ASP A C 1
ATOM 681 O O . ASP A 1 88 ? -7.493 7.790 17.019 1.00 56.38 88 ASP A O 1
#

pLDDT: mean 88.23, std 6.24, range [56.38, 94.38]

Secondary structure (DSSP, 8-state):
-HHHHHHHHHHHTSHHHHHHHHHHTTTTHHHHHHHHHHHHHHHHHHHT---HHHHHHHHHHHHTTSHHHHHHHHHHHHHHHHHTTT--

Sequence (88 aa):
MKLGAAILETILAIPILGAMIILFSFWLLLPVEIALGIIGIIMSKKAKTKKTGHIFQIITGCLAWIPIVGWIMHIITAVILWIGWKND

Radius of gyration: 12.05 Å; chains: 1; bounding box: 30×22×31 Å

Foldseek 3Di:
DLVVLLVVLVQLLPQVRVLCCCVVVVNPVLVVQLVVLVVLQVVCVVVVADSVLSVLSNVLSVQCVPPVRSSVSSVVSSVVSVVRVVRD